Protein AF-A0A661IT22-F1 (afdb_monomer_lite)

Foldseek 3Di:
DVVVVVVVVLLVVLLLVLLLLQQLDPDWQQALLLSFLLLVVLVVVDVVSVVRFQFDAEQQFTDDPSSSCCQVVPPQWDADPRTIHGDPVSNVSNVVCCVVCVPPPVVVVSSVSSVVSCVQRSPDDSLLSSLVRCVVPVNNCPHHPCNVVSLVCQLVSLVVCVVSVNDDPVRSVVSVVD

Radius of gyration: 17.06 Å; chains: 1; bounding box: 48×32×45 Å

Sequence (178 aa):
MIAQSSLEEHIEIIERYIALLLGVEDRSIPSVYHVEKELFILSKANPNVARVLHFVPHSYGAYSDVVRNIVYDSDYVDIRNGRITLNAKGKRKFKELVKKYGDDPRFKQFLATLKMVRKIYDKLSRDELLFLMYITYPEYRENSTYYEKLIKRKKELAQSLLRKGLITKKRYEEIVKE

Structure (mmCIF, N/CA/C/O backbone):
data_AF-A0A661IT22-F1
#
_entry.id   AF-A0A661IT22-F1
#
loop_
_atom_site.group_PDB
_atom_site.id
_atom_site.type_symbol
_atom_site.label_atom_id
_atom_site.label_alt_id
_atom_site.label_comp_id
_atom_site.label_asym_id
_atom_site.label_entity_id
_atom_site.label_seq_id
_atom_site.pdbx_PDB_ins_code
_atom_site.Cartn_x
_atom_site.Cartn_y
_atom_site.Cartn_z
_atom_site.occupancy
_atom_site.B_iso_or_equiv
_atom_site.auth_seq_id
_atom_site.auth_comp_id
_atom_site.auth_asym_id
_atom_site.auth_atom_id
_atom_site.pdbx_PDB_model_num
ATOM 1 N N . MET A 1 1 ? 29.682 16.905 -5.513 1.00 50.16 1 MET A N 1
ATOM 2 C CA . MET A 1 1 ? 29.245 15.986 -6.591 1.00 50.16 1 MET A CA 1
ATOM 3 C C . MET A 1 1 ? 28.882 14.585 -6.090 1.00 50.16 1 MET A C 1
ATOM 5 O O . MET A 1 1 ? 27.915 14.050 -6.598 1.00 50.16 1 MET A O 1
ATOM 9 N N . ILE A 1 2 ? 29.548 14.018 -5.069 1.00 49.84 2 ILE A N 1
ATOM 10 C CA . ILE A 1 2 ? 29.259 12.652 -4.557 1.00 49.84 2 ILE A CA 1
ATOM 11 C C . ILE A 1 2 ? 27.862 12.512 -3.904 1.00 49.84 2 ILE A C 1
ATOM 13 O O . ILE A 1 2 ? 27.207 11.492 -4.067 1.00 49.84 2 ILE A O 1
ATOM 17 N N . ALA A 1 3 ? 27.371 13.541 -3.203 1.00 58.84 3 ALA A N 1
ATOM 18 C CA . ALA A 1 3 ? 26.059 13.490 -2.536 1.00 58.84 3 ALA A CA 1
ATOM 19 C C . ALA A 1 3 ? 24.860 13.609 -3.499 1.00 58.84 3 ALA A C 1
ATOM 21 O O . ALA A 1 3 ? 23.747 13.213 -3.163 1.00 58.84 3 ALA A O 1
ATOM 22 N N . GLN A 1 4 ? 25.080 14.174 -4.689 1.00 59.66 4 GLN A N 1
ATOM 23 C CA . GLN A 1 4 ? 24.019 14.405 -5.669 1.00 59.66 4 GLN A CA 1
ATOM 24 C C . GLN A 1 4 ? 23.744 13.134 -6.481 1.00 59.66 4 GLN A C 1
ATOM 26 O O . GLN A 1 4 ? 22.588 12.759 -6.643 1.00 59.66 4 GLN A O 1
ATOM 31 N N . SER A 1 5 ? 24.798 12.402 -6.866 1.00 64.06 5 SER A N 1
ATOM 32 C CA . SER A 1 5 ? 24.665 11.104 -7.536 1.00 64.06 5 SER A CA 1
ATOM 33 C C . SER A 1 5 ? 23.991 10.054 -6.646 1.00 64.06 5 SER A C 1
ATOM 35 O O . SER A 1 5 ? 23.154 9.300 -7.127 1.00 64.06 5 SER A O 1
ATOM 37 N N . SER A 1 6 ? 24.273 10.037 -5.336 1.00 80.19 6 SER A N 1
ATOM 38 C CA . SER A 1 6 ? 23.620 9.091 -4.418 1.00 80.19 6 SER A CA 1
ATOM 39 C C . SER A 1 6 ? 22.135 9.396 -4.195 1.00 80.19 6 SER A C 1
ATOM 41 O O . SER A 1 6 ? 21.351 8.479 -3.959 1.00 80.19 6 SER A O 1
ATOM 43 N N . LEU A 1 7 ? 21.733 10.672 -4.264 1.00 81.69 7 LEU A N 1
ATOM 44 C CA . LEU A 1 7 ? 20.328 11.072 -4.162 1.00 81.69 7 LEU A CA 1
ATOM 45 C C . LEU A 1 7 ? 19.544 10.708 -5.429 1.00 81.69 7 LEU A C 1
ATOM 47 O O . LEU A 1 7 ? 18.449 10.162 -5.327 1.00 81.69 7 LEU A O 1
ATOM 51 N N . GLU A 1 8 ? 20.109 10.968 -6.609 1.00 85.44 8 GLU A N 1
ATOM 52 C CA . GLU A 1 8 ? 19.500 10.601 -7.894 1.00 85.44 8 GLU A CA 1
ATOM 53 C C . GLU A 1 8 ? 19.313 9.082 -8.011 1.00 85.44 8 GLU A C 1
ATOM 55 O O . GLU A 1 8 ? 18.226 8.618 -8.357 1.00 85.44 8 GLU A O 1
ATOM 60 N N . GLU A 1 9 ? 20.325 8.298 -7.627 1.00 87.31 9 GLU A N 1
ATOM 61 C CA . GLU A 1 9 ? 20.223 6.836 -7.560 1.00 87.31 9 GLU A CA 1
ATOM 62 C C . GLU A 1 9 ? 19.113 6.382 -6.605 1.00 87.31 9 GLU A C 1
ATOM 64 O O . GLU A 1 9 ? 18.346 5.469 -6.918 1.00 87.31 9 GLU A O 1
ATOM 69 N N . HIS A 1 10 ? 18.997 7.029 -5.443 1.00 88.56 10 HIS A N 1
ATOM 70 C CA . HIS A 1 10 ? 17.965 6.705 -4.466 1.00 88.56 10 HIS A CA 1
ATOM 71 C C . HIS A 1 10 ? 16.555 6.986 -5.005 1.00 88.56 10 HIS A C 1
ATOM 73 O O . HIS A 1 10 ? 15.684 6.117 -4.918 1.00 88.56 10 HIS A O 1
ATOM 79 N N . ILE A 1 11 ? 16.342 8.153 -5.622 1.00 90.88 11 ILE A N 1
ATOM 80 C CA . ILE A 1 11 ? 15.075 8.518 -6.272 1.00 90.88 11 ILE A CA 1
ATOM 81 C C . ILE A 1 11 ? 14.729 7.500 -7.361 1.00 90.88 11 ILE A C 1
ATOM 83 O O . ILE A 1 11 ? 13.609 6.985 -7.377 1.00 90.88 11 ILE A O 1
ATOM 87 N N . GLU A 1 12 ? 15.693 7.126 -8.208 1.00 92.06 12 GLU A N 1
ATOM 88 C CA . GLU A 1 12 ? 15.443 6.177 -9.294 1.00 92.06 12 GLU A CA 1
ATOM 89 C C . GLU A 1 12 ? 15.002 4.801 -8.763 1.00 92.06 12 GLU A C 1
ATOM 91 O O . GLU A 1 12 ? 14.155 4.127 -9.358 1.00 92.06 12 GLU A O 1
ATOM 96 N N . ILE A 1 13 ? 15.543 4.358 -7.624 1.00 94.00 13 ILE A N 1
ATOM 97 C CA . ILE A 1 13 ? 15.119 3.105 -6.990 1.00 94.00 13 ILE A CA 1
ATOM 98 C C . ILE A 1 13 ? 13.664 3.205 -6.507 1.00 94.00 13 ILE A C 1
ATOM 100 O O . ILE A 1 13 ? 12.888 2.267 -6.715 1.00 94.00 13 ILE A O 1
ATOM 104 N N . ILE A 1 14 ? 13.267 4.325 -5.901 1.00 94.75 14 ILE A N 1
ATOM 105 C CA . ILE A 1 14 ? 11.888 4.534 -5.435 1.00 94.75 14 ILE A CA 1
ATOM 106 C C . ILE A 1 14 ? 10.917 4.597 -6.618 1.00 94.75 14 ILE A C 1
ATOM 108 O O . ILE A 1 14 ? 9.876 3.935 -6.592 1.00 94.75 14 ILE A O 1
ATOM 112 N N . GLU A 1 15 ? 11.278 5.300 -7.690 1.00 94.88 15 GLU A N 1
ATOM 113 C CA . GLU A 1 15 ? 10.495 5.339 -8.928 1.00 94.88 15 GLU A CA 1
ATOM 114 C C . GLU A 1 15 ? 10.300 3.948 -9.533 1.00 94.88 15 GLU A C 1
ATOM 116 O O . GLU A 1 15 ? 9.200 3.612 -9.978 1.00 94.88 15 GLU A O 1
ATOM 121 N N . ARG A 1 16 ? 11.330 3.090 -9.502 1.00 95.81 16 ARG A N 1
ATOM 122 C CA . ARG A 1 16 ? 11.204 1.690 -9.938 1.00 95.81 16 ARG A CA 1
ATOM 123 C C . ARG A 1 16 ? 10.188 0.932 -9.082 1.00 95.81 16 ARG A C 1
ATOM 125 O O . ARG A 1 16 ? 9.376 0.198 -9.643 1.00 95.81 16 ARG A O 1
ATOM 132 N N . TYR A 1 17 ? 10.178 1.112 -7.759 1.00 96.69 17 TYR A N 1
ATOM 133 C CA . TYR A 1 17 ? 9.163 0.487 -6.900 1.00 96.69 17 TYR A CA 1
ATOM 134 C C . TYR A 1 17 ? 7.750 1.004 -7.189 1.00 96.69 17 TYR A C 1
ATOM 136 O O . TYR A 1 17 ? 6.823 0.198 -7.273 1.00 96.69 17 TYR A O 1
ATOM 144 N N . ILE A 1 18 ? 7.581 2.312 -7.406 1.00 96.62 18 ILE A N 1
ATOM 145 C CA . ILE A 1 18 ? 6.296 2.915 -7.791 1.00 96.62 18 ILE A CA 1
ATOM 146 C C . ILE A 1 18 ? 5.826 2.367 -9.146 1.00 96.62 18 ILE A C 1
ATOM 148 O O . ILE A 1 18 ? 4.665 1.977 -9.284 1.00 96.62 18 ILE A O 1
ATOM 152 N N . ALA A 1 19 ? 6.727 2.263 -10.127 1.00 97.00 19 ALA A N 1
ATOM 153 C CA . ALA A 1 19 ? 6.429 1.701 -11.440 1.00 97.00 19 ALA A CA 1
ATOM 154 C C . ALA A 1 19 ? 6.004 0.230 -11.357 1.00 97.00 19 ALA A C 1
ATOM 156 O O . ALA A 1 19 ? 5.032 -0.172 -11.996 1.00 97.00 19 ALA A O 1
ATOM 157 N N . LEU A 1 20 ? 6.693 -0.575 -10.544 1.00 97.75 20 LEU A N 1
ATOM 158 C CA . LEU A 1 20 ? 6.324 -1.970 -10.309 1.00 97.75 20 LEU A CA 1
ATOM 159 C C . LEU A 1 20 ? 4.966 -2.087 -9.611 1.00 97.75 20 LEU A C 1
ATOM 161 O O . LEU A 1 20 ? 4.131 -2.873 -10.056 1.00 97.75 20 LEU A O 1
ATOM 165 N N . LEU A 1 21 ? 4.719 -1.291 -8.567 1.00 97.94 21 LEU A N 1
ATOM 166 C CA . LEU A 1 21 ? 3.450 -1.296 -7.843 1.00 97.94 21 LEU A CA 1
ATOM 167 C C . LEU A 1 21 ? 2.284 -0.913 -8.762 1.00 97.94 21 LEU A C 1
ATOM 169 O O . LEU A 1 21 ? 1.298 -1.639 -8.842 1.00 97.94 21 LEU A O 1
ATOM 173 N N . LEU A 1 22 ? 2.391 0.195 -9.496 1.00 97.62 22 LEU A N 1
ATOM 174 C CA . LEU A 1 22 ? 1.324 0.633 -10.397 1.00 97.62 22 LEU A CA 1
ATOM 175 C C . LEU A 1 22 ? 1.150 -0.303 -11.603 1.00 97.62 22 LEU A C 1
ATOM 177 O O . LEU A 1 22 ? 0.028 -0.451 -12.077 1.00 97.62 22 LEU A O 1
ATOM 181 N N . GLY A 1 23 ? 2.228 -0.917 -12.099 1.00 97.25 23 GLY A N 1
ATOM 182 C CA . GLY A 1 23 ? 2.222 -1.731 -13.318 1.00 97.25 23 GLY A CA 1
ATOM 183 C C . GLY A 1 23 ? 1.794 -3.189 -13.137 1.00 97.25 23 GLY A C 1
ATOM 184 O O . GLY A 1 23 ? 1.406 -3.828 -14.113 1.00 97.25 23 GLY A O 1
ATOM 185 N N . VAL A 1 24 ? 1.833 -3.729 -11.913 1.00 97.50 24 VAL A N 1
ATOM 186 C CA . VAL A 1 24 ? 1.501 -5.144 -11.650 1.00 97.50 24 VAL A CA 1
ATOM 187 C C . VAL A 1 24 ? 0.010 -5.481 -11.828 1.00 97.50 24 VAL A C 1
ATOM 189 O O . VAL A 1 24 ? -0.354 -6.649 -11.975 1.00 97.50 24 VAL A O 1
ATOM 192 N N . GLU A 1 25 ? -0.854 -4.466 -11.823 1.00 95.62 25 GLU A N 1
ATOM 193 C CA . GLU A 1 25 ? -2.297 -4.572 -12.047 1.00 95.62 25 GLU A CA 1
ATOM 194 C C . GLU A 1 25 ? -2.736 -3.478 -13.026 1.00 95.62 25 GLU A C 1
ATOM 196 O O . GLU A 1 25 ? -2.417 -2.305 -12.830 1.00 95.62 25 GLU A O 1
ATOM 201 N N . ASP A 1 26 ? -3.514 -3.839 -14.051 1.00 88.94 26 ASP A N 1
ATOM 202 C CA . ASP A 1 26 ? -3.986 -2.904 -15.086 1.00 88.94 26 ASP A CA 1
ATOM 203 C C . ASP A 1 26 ? -5.207 -2.098 -14.611 1.00 88.94 26 ASP A C 1
ATOM 205 O O . ASP A 1 26 ? -6.301 -2.144 -15.170 1.00 88.94 26 ASP A O 1
ATOM 209 N N . ARG A 1 27 ? -5.039 -1.397 -13.486 1.00 93.44 27 ARG A N 1
ATOM 210 C CA . ARG A 1 27 ? -6.040 -0.497 -12.906 1.00 93.44 27 ARG A CA 1
ATOM 211 C C . ARG A 1 27 ? -5.378 0.593 -12.075 1.00 93.44 27 ARG A C 1
ATOM 213 O O . ARG A 1 27 ? -4.360 0.379 -11.418 1.00 93.44 27 ARG A O 1
ATOM 220 N N . SER A 1 28 ? -6.011 1.758 -12.024 1.00 96.38 28 SER A N 1
ATOM 221 C CA . SER A 1 28 ? -5.535 2.886 -11.219 1.00 96.38 28 SER A CA 1
ATOM 222 C C . SER A 1 28 ? -5.543 2.584 -9.715 1.00 96.38 28 SER A C 1
ATOM 224 O O . SER A 1 28 ? -6.518 2.002 -9.230 1.00 96.38 28 SER A O 1
ATOM 226 N N . ILE A 1 29 ? -4.544 3.063 -8.974 1.00 97.81 29 ILE A N 1
ATOM 227 C CA . ILE A 1 29 ? -4.581 3.121 -7.504 1.00 97.81 29 ILE A CA 1
ATOM 228 C C . ILE A 1 29 ? -5.528 4.261 -7.078 1.00 97.81 29 ILE A C 1
ATOM 230 O O . ILE A 1 29 ? -5.517 5.317 -7.721 1.00 97.81 29 ILE A O 1
ATOM 234 N N . PRO A 1 30 ? -6.367 4.097 -6.032 1.00 97.44 30 PRO A N 1
ATOM 235 C CA . PRO A 1 30 ? -7.405 5.077 -5.703 1.00 97.44 30 PRO A CA 1
ATOM 236 C C . PRO A 1 30 ? -6.888 6.475 -5.363 1.00 97.44 30 PRO A C 1
ATOM 238 O O . PRO A 1 30 ? -7.604 7.444 -5.601 1.00 97.44 30 PRO A O 1
ATOM 241 N N . SER A 1 31 ? -5.688 6.583 -4.784 1.00 97.00 31 SER A N 1
ATOM 242 C CA . SER A 1 31 ? -5.040 7.866 -4.498 1.00 97.00 31 SER A CA 1
ATOM 243 C C . SER A 1 31 ? -3.554 7.742 -4.184 1.00 97.00 31 SER A C 1
ATOM 245 O O . SER A 1 31 ? -3.085 6.661 -3.838 1.00 97.00 31 SER A O 1
ATOM 247 N N . VAL A 1 32 ? -2.825 8.866 -4.209 1.00 95.69 32 VAL A N 1
ATOM 248 C CA . VAL A 1 32 ? -1.423 8.949 -3.737 1.00 95.69 32 VAL A CA 1
ATOM 249 C C . VAL A 1 32 ? -1.280 8.394 -2.318 1.00 95.69 32 VAL A C 1
ATOM 251 O O . VAL A 1 32 ? -0.299 7.739 -1.987 1.00 95.69 32 VAL A O 1
ATOM 254 N N . TYR A 1 33 ? -2.306 8.596 -1.488 1.00 95.19 33 TYR A N 1
ATOM 255 C CA . TYR A 1 33 ? -2.359 8.031 -0.145 1.00 95.19 33 TYR A CA 1
ATOM 256 C C . TYR A 1 33 ? -2.282 6.496 -0.154 1.00 95.19 33 TYR A C 1
ATOM 258 O O . TYR A 1 33 ? -1.554 5.927 0.647 1.00 95.19 33 TYR A O 1
ATOM 266 N N . HIS A 1 34 ? -2.984 5.826 -1.071 1.00 97.69 34 HIS A N 1
ATOM 267 C CA . HIS A 1 34 ? -2.903 4.369 -1.194 1.00 97.69 34 HIS A CA 1
ATOM 268 C C . HIS A 1 34 ? -1.525 3.930 -1.685 1.00 97.69 34 HIS A C 1
ATOM 270 O O . HIS A 1 34 ? -0.974 3.003 -1.109 1.00 97.69 34 HIS A O 1
ATOM 276 N N . VAL A 1 35 ? -0.928 4.639 -2.653 1.00 97.44 35 VAL A N 1
ATOM 277 C CA . VAL A 1 35 ? 0.443 4.351 -3.118 1.00 97.44 35 VAL A CA 1
ATOM 278 C C . VAL A 1 35 ? 1.423 4.365 -1.943 1.00 97.44 35 VAL A C 1
ATOM 280 O O . VAL A 1 35 ? 2.153 3.401 -1.731 1.00 97.44 35 VAL A O 1
ATOM 283 N N . GLU A 1 36 ? 1.392 5.431 -1.138 1.00 96.81 36 GLU A N 1
ATOM 284 C CA . GLU A 1 36 ? 2.249 5.580 0.041 1.00 96.81 36 GLU A CA 1
ATOM 285 C C . GLU A 1 36 ? 2.051 4.431 1.039 1.00 96.81 36 GLU A C 1
ATOM 287 O O . GLU A 1 36 ? 3.023 3.840 1.510 1.00 96.81 36 GLU A O 1
ATOM 292 N N . LYS A 1 37 ? 0.798 4.079 1.355 1.00 96.38 37 LYS A N 1
ATOM 293 C CA . LYS A 1 37 ? 0.515 3.047 2.363 1.00 96.38 37 LYS A CA 1
ATOM 294 C C . LYS A 1 37 ? 0.800 1.638 1.864 1.00 96.38 37 LYS A C 1
ATOM 296 O O . LYS A 1 37 ? 1.279 0.815 2.635 1.00 96.38 37 LYS A O 1
ATOM 301 N N . GLU A 1 38 ? 0.552 1.354 0.594 1.00 97.38 38 GLU A N 1
ATOM 302 C CA . GLU A 1 38 ? 0.895 0.072 -0.018 1.00 97.38 38 GLU A CA 1
ATOM 303 C C . GLU A 1 38 ? 2.413 -0.139 -0.032 1.00 97.38 38 GLU A C 1
ATOM 305 O O . GLU A 1 38 ? 2.882 -1.213 0.344 1.00 97.38 38 GLU A O 1
ATOM 310 N N . LEU A 1 39 ? 3.191 0.900 -0.351 1.00 97.38 39 LEU A N 1
ATOM 311 C CA . LEU A 1 39 ? 4.653 0.876 -0.246 1.00 97.38 39 LEU A CA 1
ATOM 312 C C . LEU A 1 39 ? 5.149 0.716 1.196 1.00 97.38 39 LEU A C 1
ATOM 314 O O . LEU A 1 39 ? 6.119 -0.003 1.434 1.00 97.38 39 LEU A O 1
ATOM 318 N N . PHE A 1 40 ? 4.464 1.317 2.168 1.00 97.00 40 PHE A N 1
ATOM 319 C CA . PHE A 1 40 ? 4.735 1.075 3.583 1.00 97.00 40 PHE A CA 1
ATOM 320 C C . PHE A 1 40 ? 4.478 -0.386 3.984 1.00 97.00 40 PHE A C 1
ATOM 322 O O . PHE A 1 40 ? 5.309 -1.013 4.634 1.00 97.00 40 PHE A O 1
ATOM 329 N N . ILE A 1 41 ? 3.353 -0.967 3.570 1.00 95.38 41 ILE A N 1
ATOM 330 C CA . ILE A 1 41 ? 3.043 -2.376 3.855 1.00 95.38 41 ILE A CA 1
ATOM 331 C C . ILE A 1 41 ? 4.100 -3.293 3.223 1.00 95.38 41 ILE A C 1
ATOM 333 O O . ILE A 1 41 ? 4.560 -4.248 3.850 1.00 95.38 41 ILE A O 1
ATOM 337 N N . LEU A 1 42 ? 4.545 -2.971 2.006 1.00 95.06 42 LEU A N 1
ATOM 338 C CA . LEU A 1 42 ? 5.635 -3.681 1.339 1.00 95.06 42 LEU A CA 1
ATOM 339 C C . LEU A 1 42 ? 6.960 -3.560 2.092 1.00 95.06 42 LEU A C 1
ATOM 341 O O . LEU A 1 42 ? 7.688 -4.548 2.176 1.00 95.06 42 LEU A O 1
ATOM 345 N N . SER A 1 43 ? 7.268 -2.395 2.665 1.00 95.31 43 SER A N 1
ATOM 346 C CA . SER A 1 43 ? 8.488 -2.207 3.456 1.00 95.31 43 SER A CA 1
ATOM 347 C C . SER A 1 43 ? 8.479 -3.059 4.726 1.00 95.31 43 SER A C 1
ATOM 349 O O . SER 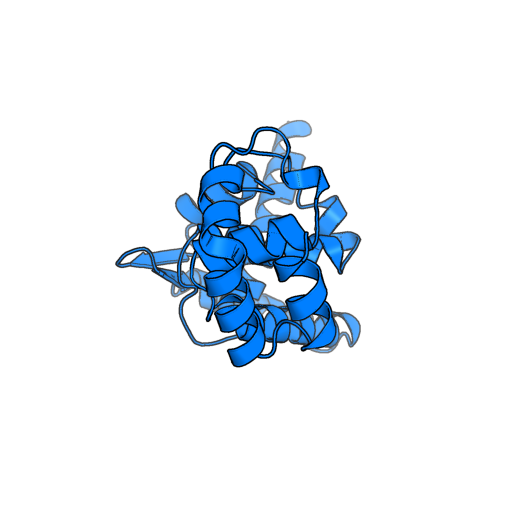A 1 43 ? 9.497 -3.653 5.070 1.00 95.31 43 SER A O 1
ATOM 351 N N . LYS A 1 44 ? 7.315 -3.239 5.362 1.00 93.62 44 LYS A N 1
ATOM 352 C CA . LYS A 1 44 ? 7.160 -4.141 6.516 1.00 93.62 44 LYS A CA 1
ATOM 353 C C . LYS A 1 44 ? 7.320 -5.623 6.156 1.00 93.62 44 LYS A C 1
ATOM 355 O O . LYS A 1 44 ? 7.684 -6.409 7.024 1.00 93.62 44 LYS A O 1
ATOM 360 N N . ALA A 1 45 ? 7.080 -6.004 4.900 1.00 88.81 45 ALA A N 1
ATOM 361 C CA . ALA A 1 45 ? 7.209 -7.383 4.423 1.00 88.81 45 ALA A CA 1
ATOM 362 C C . ALA A 1 45 ? 8.561 -7.695 3.747 1.00 88.81 45 ALA A C 1
ATOM 364 O O . ALA A 1 45 ? 8.897 -8.866 3.572 1.00 88.81 45 ALA A O 1
ATOM 365 N N . ASN A 1 46 ? 9.331 -6.681 3.335 1.00 89.06 46 ASN A N 1
ATOM 366 C CA . ASN A 1 46 ? 10.571 -6.860 2.581 1.00 89.06 46 ASN A CA 1
ATOM 367 C C . ASN A 1 46 ? 11.692 -5.922 3.085 1.00 89.06 46 ASN A C 1
ATOM 369 O O . ASN A 1 46 ? 11.648 -4.718 2.817 1.00 89.06 46 ASN A O 1
ATOM 373 N N . PRO A 1 47 ? 12.756 -6.461 3.717 1.00 89.19 47 PRO A N 1
ATOM 374 C CA . PRO A 1 47 ? 13.874 -5.664 4.231 1.00 89.19 47 PRO A CA 1
ATOM 375 C C . PRO A 1 47 ? 14.594 -4.811 3.177 1.00 89.19 47 PRO A C 1
ATOM 377 O O . PRO A 1 47 ? 15.135 -3.757 3.499 1.00 89.19 47 PRO A O 1
ATOM 380 N N . ASN A 1 48 ? 14.612 -5.229 1.907 1.00 89.00 48 ASN A N 1
ATOM 381 C CA . ASN A 1 48 ? 15.223 -4.437 0.833 1.00 89.00 48 ASN A CA 1
ATOM 382 C C . ASN A 1 48 ? 14.410 -3.180 0.532 1.00 89.00 48 ASN A C 1
ATOM 384 O O . ASN A 1 48 ? 14.985 -2.141 0.228 1.00 89.00 48 ASN A O 1
ATOM 388 N N . VAL A 1 49 ? 13.085 -3.271 0.648 1.00 92.44 49 VAL A N 1
ATOM 389 C CA . VAL A 1 49 ? 12.194 -2.120 0.503 1.00 92.44 49 VAL A CA 1
ATOM 390 C C . VAL A 1 49 ? 12.336 -1.206 1.721 1.00 92.44 49 VAL A C 1
ATOM 392 O O . VAL A 1 49 ? 12.474 -0.002 1.544 1.00 92.44 49 VAL A O 1
ATOM 395 N N . ALA A 1 50 ? 12.403 -1.755 2.940 1.00 91.56 50 ALA A N 1
ATOM 396 C CA . ALA A 1 50 ? 12.603 -0.973 4.170 1.00 91.56 50 ALA A CA 1
ATOM 397 C C . ALA A 1 50 ? 13.921 -0.184 4.214 1.00 91.56 50 ALA A C 1
ATOM 399 O O . ALA A 1 50 ? 13.972 0.883 4.814 1.00 91.56 50 ALA A O 1
ATOM 400 N N . ARG A 1 51 ? 14.983 -0.692 3.575 1.00 90.06 51 ARG A N 1
ATOM 401 C CA . ARG A 1 51 ? 16.272 0.014 3.470 1.00 90.06 51 ARG A CA 1
ATOM 402 C C . ARG A 1 51 ? 16.236 1.233 2.551 1.00 90.06 51 ARG A C 1
ATOM 404 O O . ARG A 1 51 ? 17.134 2.060 2.633 1.00 90.06 51 ARG A O 1
ATOM 411 N N . VAL A 1 52 ? 15.252 1.306 1.660 1.00 91.88 52 VAL A N 1
ATOM 412 C CA . VAL A 1 52 ? 15.115 2.395 0.686 1.00 91.88 52 VAL A CA 1
ATOM 413 C C . VAL A 1 52 ? 13.986 3.337 1.092 1.00 91.88 52 VAL A C 1
ATOM 415 O O . VAL A 1 52 ? 14.122 4.547 0.990 1.00 91.88 52 VAL A O 1
ATOM 418 N N . LEU A 1 53 ? 12.859 2.794 1.551 1.00 93.25 53 LEU A N 1
ATOM 419 C CA . LEU A 1 53 ? 11.673 3.571 1.879 1.00 93.25 53 LEU A CA 1
ATOM 420 C C . LEU A 1 53 ? 11.593 3.834 3.378 1.00 93.25 53 LEU A C 1
ATOM 422 O O . LEU A 1 53 ? 11.267 2.943 4.167 1.00 93.25 53 LEU A O 1
ATOM 426 N N . HIS A 1 54 ? 11.827 5.088 3.750 1.00 91.12 54 HIS A N 1
ATOM 427 C CA . HIS A 1 54 ? 11.705 5.555 5.123 1.00 91.12 54 HIS A CA 1
ATOM 428 C C . HIS A 1 54 ? 10.311 6.127 5.387 1.00 91.12 54 HIS A C 1
ATOM 430 O O . HIS A 1 54 ? 9.802 6.944 4.616 1.00 91.12 54 HIS A O 1
ATOM 436 N N . PHE A 1 55 ? 9.706 5.689 6.495 1.00 94.56 55 PHE A N 1
ATOM 437 C CA . PHE A 1 55 ? 8.392 6.140 6.944 1.00 94.56 55 PHE A CA 1
ATOM 438 C C . PHE A 1 55 ? 8.422 6.535 8.416 1.00 94.56 55 PHE A C 1
ATOM 440 O O . PHE A 1 55 ? 8.911 5.772 9.252 1.00 94.56 55 PHE A O 1
ATOM 447 N N . VAL A 1 56 ? 7.807 7.671 8.732 1.00 91.88 56 VAL A N 1
ATOM 448 C CA . VAL A 1 56 ? 7.706 8.214 10.094 1.00 91.88 56 VAL A CA 1
ATOM 449 C C . VAL A 1 56 ? 6.245 8.291 10.561 1.00 91.88 56 VAL A C 1
ATOM 451 O O . VAL A 1 56 ? 5.343 8.381 9.720 1.00 91.88 56 VAL A O 1
ATOM 454 N N . PRO A 1 57 ? 5.966 8.230 11.876 1.00 90.50 57 PRO A N 1
ATOM 455 C CA . PRO A 1 57 ? 4.651 8.567 12.420 1.00 90.50 57 PRO A CA 1
ATOM 456 C C . PRO A 1 57 ? 4.218 9.984 12.029 1.00 90.50 57 PRO A C 1
ATOM 458 O O . PRO A 1 57 ? 5.014 10.919 12.037 1.00 90.50 57 PRO A O 1
ATOM 461 N N . HIS A 1 58 ? 2.947 10.136 11.661 1.00 88.06 58 HIS A N 1
ATOM 462 C CA . HIS A 1 58 ? 2.356 11.404 11.237 1.00 88.06 58 HIS A CA 1
ATOM 463 C C . HIS A 1 58 ? 0.833 11.365 11.434 1.00 88.06 58 HIS A C 1
ATOM 465 O O . HIS A 1 58 ? 0.244 10.301 11.653 1.00 88.06 58 HIS A O 1
ATOM 471 N N . SER A 1 59 ? 0.155 12.505 11.254 1.00 81.38 59 SER A N 1
ATOM 472 C CA . SER A 1 59 ? -1.289 12.647 11.488 1.00 81.38 59 SER A CA 1
ATOM 473 C C . SER A 1 59 ? -2.176 11.629 10.755 1.00 81.38 59 SER A C 1
ATOM 475 O O . SER A 1 59 ? -3.268 11.321 11.221 1.00 81.38 59 SER A O 1
ATOM 477 N N . TYR A 1 60 ? -1.694 11.072 9.638 1.00 84.31 60 TYR A N 1
ATOM 478 C CA . TYR A 1 60 ? -2.375 10.055 8.826 1.00 84.31 60 TYR A CA 1
ATOM 479 C C . TYR A 1 60 ? -1.595 8.728 8.757 1.00 84.31 60 TYR A C 1
ATOM 481 O O . TYR A 1 60 ? -1.561 8.075 7.704 1.00 84.31 60 TYR A O 1
ATOM 489 N N . GLY A 1 61 ? -0.949 8.346 9.862 1.00 88.88 61 GLY A N 1
ATOM 490 C CA . GLY A 1 61 ? -0.173 7.110 9.980 1.00 88.88 61 GLY A CA 1
ATOM 491 C C . GLY A 1 61 ? 1.189 7.214 9.298 1.00 88.88 61 GLY A C 1
ATOM 492 O O . GLY A 1 61 ? 1.670 8.316 9.054 1.00 88.88 61 GLY A O 1
ATOM 493 N N . ALA A 1 62 ? 1.789 6.069 8.964 1.00 91.50 62 ALA A N 1
ATOM 494 C CA . ALA A 1 62 ? 3.131 5.986 8.381 1.00 91.50 62 ALA A CA 1
ATOM 495 C C . ALA A 1 62 ? 3.291 6.844 7.124 1.00 91.50 62 ALA A C 1
ATOM 497 O O . ALA A 1 62 ? 2.661 6.566 6.106 1.00 91.50 62 ALA A O 1
ATOM 498 N N . TYR A 1 63 ? 4.113 7.880 7.195 1.00 93.31 63 TYR A N 1
ATOM 499 C CA . TYR A 1 63 ? 4.226 8.928 6.188 1.00 93.31 63 TYR A CA 1
ATOM 500 C C . TYR A 1 63 ? 5.623 8.967 5.580 1.00 93.31 63 TYR A C 1
ATOM 502 O O . TYR A 1 63 ? 6.605 8.781 6.296 1.00 93.31 63 TYR A O 1
ATOM 510 N N . SER A 1 64 ? 5.694 9.221 4.275 1.00 94.88 64 SER A N 1
ATOM 511 C CA . SER A 1 64 ? 6.938 9.444 3.542 1.00 94.88 64 SER A CA 1
ATOM 512 C C . SER A 1 64 ? 6.752 10.611 2.573 1.00 94.88 64 SER A C 1
ATOM 514 O O . SER A 1 64 ? 6.043 10.508 1.567 1.00 94.88 64 SER A O 1
ATOM 516 N N . ASP A 1 65 ? 7.401 11.729 2.886 1.00 93.06 65 ASP A N 1
ATOM 517 C CA . ASP A 1 65 ? 7.494 12.902 2.019 1.00 93.06 65 ASP A CA 1
ATOM 518 C C . ASP A 1 65 ? 8.163 12.548 0.690 1.00 93.06 65 ASP A C 1
ATOM 520 O O . ASP A 1 65 ? 7.637 12.893 -0.364 1.00 93.06 65 ASP A O 1
ATOM 524 N N . VAL A 1 66 ? 9.248 11.772 0.731 1.00 93.06 66 VAL A N 1
ATOM 525 C CA . VAL A 1 66 ? 9.984 11.336 -0.463 1.00 93.06 66 VAL A CA 1
ATOM 526 C C . VAL A 1 66 ? 9.078 10.558 -1.416 1.00 93.06 66 VAL A C 1
ATOM 528 O O . VAL A 1 66 ? 8.994 10.897 -2.594 1.00 93.06 66 VAL A O 1
ATOM 531 N N . VAL A 1 67 ? 8.343 9.553 -0.923 1.00 95.31 67 VAL A N 1
ATOM 532 C CA . VAL A 1 67 ? 7.419 8.775 -1.769 1.00 95.31 67 VAL A CA 1
ATOM 533 C C . VAL A 1 67 ? 6.343 9.673 -2.373 1.00 95.31 67 VAL A C 1
ATOM 535 O O . VAL A 1 67 ? 6.042 9.553 -3.558 1.00 95.31 67 VAL A O 1
ATOM 538 N N . ARG A 1 68 ? 5.753 10.573 -1.580 1.00 95.19 68 ARG A N 1
ATOM 539 C CA . ARG A 1 68 ? 4.705 11.478 -2.068 1.00 95.19 68 ARG A CA 1
ATOM 540 C C . ARG A 1 68 ? 5.219 12.430 -3.133 1.00 95.19 68 ARG A C 1
ATOM 542 O O . ARG A 1 68 ? 4.577 12.530 -4.174 1.00 95.19 68 ARG A O 1
ATOM 549 N N . ASN A 1 69 ? 6.345 13.088 -2.878 1.00 94.69 69 ASN A N 1
ATOM 550 C CA . ASN A 1 69 ? 6.945 14.038 -3.808 1.00 94.69 69 ASN A CA 1
ATOM 551 C C . ASN A 1 69 ? 7.284 13.334 -5.119 1.00 94.69 69 ASN A C 1
ATOM 553 O O . ASN A 1 69 ? 6.847 13.780 -6.169 1.00 94.69 69 ASN A O 1
ATOM 557 N N . ILE A 1 70 ? 7.901 12.148 -5.062 1.00 95.06 70 ILE A N 1
ATOM 558 C CA . ILE A 1 70 ? 8.165 11.357 -6.269 1.00 95.06 70 ILE A CA 1
ATOM 559 C C . ILE A 1 70 ? 6.863 11.016 -7.005 1.00 95.06 70 ILE A C 1
ATOM 561 O O . ILE A 1 70 ? 6.806 11.157 -8.215 1.00 95.06 70 ILE A O 1
ATOM 565 N N . VAL A 1 71 ? 5.785 10.609 -6.329 1.00 96.12 71 VAL A N 1
ATOM 566 C CA . VAL A 1 71 ? 4.514 10.325 -7.028 1.00 96.12 71 VAL A CA 1
ATOM 567 C C . VAL A 1 71 ? 3.920 11.573 -7.694 1.00 96.12 71 VAL A C 1
ATOM 569 O O . VAL A 1 71 ? 3.343 11.447 -8.773 1.00 96.12 71 VAL A O 1
ATOM 572 N N . TYR A 1 72 ? 4.016 12.745 -7.061 1.00 95.38 72 TYR A N 1
ATOM 573 C CA . TYR A 1 72 ? 3.490 13.999 -7.611 1.00 95.38 72 TYR A CA 1
ATOM 574 C C . TYR A 1 72 ? 4.354 14.572 -8.740 1.00 95.38 72 TYR A C 1
ATOM 576 O O . TYR A 1 72 ? 3.796 15.116 -9.691 1.00 95.38 72 TYR A O 1
ATOM 584 N N . ASP A 1 73 ? 5.672 14.405 -8.652 1.00 93.69 73 ASP A N 1
ATOM 585 C CA . ASP A 1 73 ? 6.644 15.011 -9.564 1.00 93.69 73 ASP A CA 1
ATOM 586 C C . ASP A 1 73 ? 7.118 14.045 -10.668 1.00 93.69 73 ASP A C 1
ATOM 588 O O . ASP A 1 73 ? 7.774 14.468 -11.620 1.00 93.69 73 ASP A O 1
ATOM 592 N N . SER A 1 74 ? 6.800 12.746 -10.571 1.00 92.06 74 SER A N 1
ATOM 593 C CA . SER A 1 74 ? 7.283 11.734 -11.519 1.00 92.06 74 SER A CA 1
ATOM 594 C C . SER A 1 74 ? 6.690 11.909 -12.913 1.00 92.06 74 SER A C 1
ATOM 596 O O . SER A 1 74 ? 5.475 11.992 -13.108 1.00 92.06 74 SER A O 1
ATOM 598 N N . ASP A 1 75 ? 7.553 11.808 -13.922 1.00 92.50 75 ASP A N 1
ATOM 599 C CA . ASP A 1 75 ? 7.166 11.800 -15.330 1.00 92.50 75 ASP A CA 1
ATOM 600 C C . ASP A 1 75 ? 6.623 10.438 -15.811 1.00 92.50 75 ASP A C 1
ATOM 602 O O . ASP A 1 75 ? 6.282 10.289 -16.990 1.00 92.50 75 ASP A O 1
ATOM 606 N N . TYR A 1 76 ? 6.516 9.446 -14.919 1.00 93.56 76 TYR A N 1
ATOM 607 C CA . TYR A 1 76 ? 5.973 8.110 -15.189 1.00 93.56 76 TYR A CA 1
ATOM 608 C C . TYR A 1 76 ? 4.499 7.953 -14.807 1.00 93.56 76 TYR A C 1
ATOM 610 O O . TYR A 1 76 ? 3.870 6.953 -15.181 1.00 93.56 76 TYR A O 1
ATOM 618 N N . VAL A 1 77 ? 3.944 8.913 -14.069 1.00 96.00 77 VAL A N 1
ATOM 619 C CA . VAL A 1 77 ? 2.639 8.805 -13.419 1.00 96.00 77 VAL A CA 1
ATOM 620 C C . VAL A 1 77 ? 1.666 9.845 -13.976 1.00 96.00 77 VAL A C 1
ATOM 622 O O . VAL A 1 77 ? 2.009 11.002 -14.166 1.00 96.00 77 VAL A O 1
ATOM 625 N N . ASP A 1 78 ? 0.426 9.421 -14.213 1.00 96.31 78 ASP A N 1
ATOM 626 C CA . ASP A 1 78 ? -0.713 10.303 -14.471 1.00 96.31 78 ASP A CA 1
ATOM 627 C C . ASP A 1 78 ? -1.633 10.299 -13.243 1.00 96.31 78 ASP A C 1
ATOM 629 O O . ASP A 1 78 ? -2.035 9.230 -12.763 1.00 96.31 78 ASP A O 1
ATOM 633 N N . ILE A 1 79 ? -2.025 11.491 -12.785 1.00 96.31 79 ILE A N 1
ATOM 634 C CA . ILE A 1 79 ? -3.016 11.684 -11.720 1.00 96.31 79 ILE A CA 1
ATOM 635 C C . ILE A 1 79 ? -4.284 12.285 -12.328 1.00 96.31 79 ILE A C 1
ATOM 637 O O . ILE A 1 79 ? -4.290 13.432 -12.769 1.00 96.31 79 ILE A O 1
ATOM 641 N N . ARG A 1 80 ? -5.384 11.523 -12.346 1.00 94.25 80 ARG A N 1
ATOM 642 C CA . ARG A 1 80 ? -6.679 11.971 -12.895 1.00 94.25 80 ARG A CA 1
ATOM 643 C C . ARG A 1 80 ? -7.788 11.734 -11.885 1.00 94.25 80 ARG A C 1
ATOM 645 O O . ARG A 1 80 ? -7.986 10.607 -11.437 1.00 94.25 80 ARG A O 1
ATOM 652 N N . ASN A 1 81 ? -8.509 12.792 -11.508 1.00 92.81 81 ASN A N 1
ATOM 653 C CA . ASN A 1 81 ? -9.548 12.749 -10.467 1.00 92.81 81 ASN A CA 1
ATOM 654 C C . ASN A 1 81 ? -9.048 12.096 -9.162 1.00 92.81 81 ASN A C 1
ATOM 656 O O . ASN A 1 81 ? -9.736 11.288 -8.541 1.00 92.81 81 ASN A O 1
ATOM 660 N N . GLY A 1 82 ? -7.795 12.387 -8.795 1.00 92.19 82 GLY A N 1
ATOM 661 C CA . GLY A 1 82 ? -7.120 11.820 -7.628 1.00 92.19 82 GLY A CA 1
ATOM 662 C C . GLY A 1 82 ? -6.639 10.374 -7.779 1.00 92.19 82 GLY A C 1
ATOM 663 O O . GLY A 1 82 ? -5.926 9.911 -6.896 1.00 92.19 82 GLY A O 1
ATOM 664 N N . ARG A 1 83 ? -6.971 9.670 -8.868 1.00 96.75 83 ARG A N 1
ATOM 665 C CA . ARG A 1 83 ? -6.551 8.285 -9.129 1.00 96.75 83 ARG A CA 1
ATOM 666 C C . ARG A 1 83 ? -5.210 8.250 -9.854 1.00 96.75 83 ARG A C 1
ATOM 668 O O . ARG A 1 83 ? -4.949 9.104 -10.697 1.00 96.75 83 ARG A O 1
ATOM 675 N N . ILE A 1 84 ? -4.390 7.249 -9.537 1.00 97.62 84 ILE A N 1
ATOM 676 C CA . ILE A 1 84 ? -2.981 7.169 -9.947 1.00 97.62 84 ILE A CA 1
ATOM 677 C C . ILE A 1 84 ? -2.782 6.025 -10.938 1.00 97.62 84 ILE A C 1
ATOM 679 O O . ILE A 1 84 ? -3.166 4.889 -10.656 1.00 97.62 84 ILE A O 1
ATOM 683 N N . THR A 1 85 ? -2.177 6.304 -12.089 1.00 97.44 85 THR A N 1
ATOM 684 C CA . THR A 1 85 ? -1.872 5.311 -13.135 1.00 97.44 85 THR A CA 1
ATOM 685 C C . THR A 1 85 ? -0.493 5.539 -13.727 1.00 97.44 85 THR A C 1
ATOM 687 O O . THR A 1 85 ? -0.013 6.665 -13.725 1.00 97.44 85 THR A O 1
ATOM 690 N N . LEU A 1 86 ? 0.115 4.504 -14.313 1.00 97.62 86 LEU A N 1
ATOM 691 C CA . LEU A 1 86 ? 1.267 4.714 -15.191 1.00 97.62 86 LEU A CA 1
ATOM 692 C C . LEU A 1 86 ? 0.834 5.344 -16.511 1.00 97.62 86 LEU A C 1
ATOM 694 O O . LEU A 1 86 ? -0.076 4.841 -17.180 1.00 97.62 86 LEU A O 1
ATOM 698 N N . ASN A 1 87 ? 1.557 6.378 -16.922 1.00 96.44 87 ASN A N 1
ATOM 699 C CA . ASN A 1 87 ? 1.478 6.914 -18.272 1.00 96.44 87 ASN A CA 1
ATOM 700 C C . ASN A 1 87 ? 2.304 6.054 -19.253 1.00 96.44 87 ASN A C 1
ATOM 702 O O . ASN A 1 87 ? 2.807 4.980 -18.912 1.00 96.44 87 ASN A O 1
ATOM 706 N N . ALA A 1 88 ? 2.455 6.501 -20.503 1.00 97.12 88 ALA A N 1
ATOM 707 C CA . ALA A 1 88 ? 3.188 5.744 -21.519 1.00 97.12 88 ALA A CA 1
ATOM 708 C C . ALA A 1 88 ? 4.660 5.477 -21.143 1.00 97.12 88 ALA A C 1
ATOM 710 O O . ALA A 1 88 ? 5.153 4.371 -21.378 1.00 97.12 88 ALA A O 1
ATOM 711 N N . LYS A 1 89 ? 5.356 6.454 -20.543 1.00 96.31 89 LYS A N 1
ATOM 712 C CA . LYS A 1 89 ? 6.742 6.290 -20.082 1.00 96.31 89 LYS A CA 1
ATOM 713 C C . LYS A 1 89 ? 6.812 5.296 -18.924 1.00 96.31 89 LYS A C 1
ATOM 715 O O . LYS A 1 89 ? 7.587 4.345 -18.996 1.00 96.31 89 LYS A O 1
ATOM 720 N N . GLY A 1 90 ? 5.938 5.441 -17.928 1.00 96.75 90 GLY A N 1
ATOM 721 C CA . GLY A 1 90 ? 5.880 4.529 -16.785 1.00 96.75 90 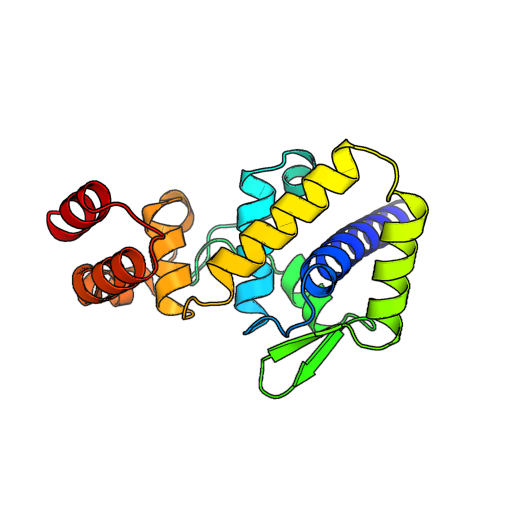GLY A CA 1
ATOM 722 C C . GLY A 1 90 ? 5.587 3.085 -17.192 1.00 96.75 90 GLY A C 1
ATOM 723 O O . GLY A 1 90 ? 6.252 2.154 -16.735 1.00 96.75 90 GLY A O 1
ATOM 724 N N . LYS A 1 91 ? 4.660 2.879 -18.137 1.00 97.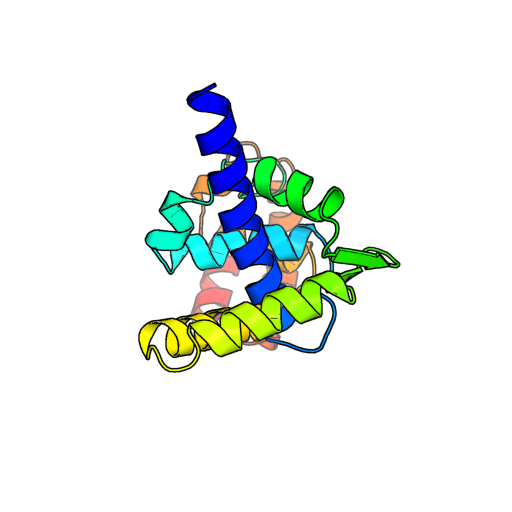75 91 LYS A N 1
ATOM 725 C CA . LYS A 1 91 ? 4.365 1.549 -18.697 1.00 97.75 91 LYS A CA 1
ATOM 726 C C . LYS A 1 91 ? 5.574 0.937 -19.408 1.00 97.75 91 LYS A C 1
ATOM 728 O O . LYS A 1 91 ? 5.765 -0.275 -19.324 1.00 97.75 91 LYS A O 1
ATOM 733 N N . ARG A 1 92 ? 6.393 1.740 -20.102 1.00 97.56 92 ARG A N 1
ATOM 734 C CA . ARG A 1 92 ? 7.655 1.265 -20.698 1.00 97.56 92 ARG A CA 1
ATOM 735 C C . ARG A 1 92 ? 8.657 0.858 -19.621 1.00 97.56 92 ARG A C 1
ATOM 737 O O . ARG A 1 92 ? 9.127 -0.274 -19.671 1.00 97.56 92 ARG A O 1
ATOM 744 N N . LYS A 1 93 ? 8.879 1.699 -18.604 1.00 96.56 93 LYS A N 1
ATOM 745 C CA . LYS A 1 93 ? 9.779 1.386 -17.481 1.00 96.56 93 LYS A CA 1
ATOM 746 C C . LYS A 1 93 ? 9.376 0.091 -16.769 1.00 96.56 93 LYS A C 1
ATOM 748 O O . LYS A 1 93 ? 10.219 -0.766 -16.527 1.00 96.56 93 LYS A O 1
ATOM 753 N N . PHE A 1 94 ? 8.083 -0.101 -16.496 1.00 98.00 94 PHE A N 1
ATOM 754 C CA . PHE A 1 94 ? 7.573 -1.353 -15.930 1.00 98.00 94 PHE A CA 1
ATOM 755 C C . PHE A 1 94 ? 7.917 -2.564 -16.811 1.00 98.00 94 PHE A C 1
ATOM 757 O O . PHE A 1 94 ? 8.486 -3.541 -16.326 1.00 98.00 94 PHE A O 1
ATOM 764 N N . LYS A 1 95 ? 7.624 -2.491 -18.117 1.00 98.19 95 LYS A N 1
ATOM 765 C CA . LYS A 1 95 ? 7.930 -3.570 -19.071 1.00 98.19 95 LYS A CA 1
ATOM 766 C C . LYS A 1 95 ? 9.427 -3.867 -19.153 1.00 98.19 95 LYS A C 1
ATOM 768 O O . LYS A 1 95 ? 9.799 -5.032 -19.240 1.00 98.19 95 LYS A O 1
ATOM 773 N N . GLU A 1 96 ? 10.279 -2.847 -19.106 1.00 97.94 96 GLU A N 1
ATOM 774 C CA . GLU A 1 96 ? 11.737 -3.005 -19.085 1.00 97.94 96 GLU A CA 1
ATOM 775 C C . GLU A 1 96 ? 12.211 -3.747 -17.834 1.00 97.94 96 GLU A C 1
ATOM 777 O O . GLU A 1 96 ? 12.998 -4.685 -17.949 1.00 97.94 96 GLU A O 1
ATOM 782 N N . LEU A 1 97 ? 11.699 -3.384 -16.653 1.00 97.75 97 LEU A N 1
ATOM 783 C CA . LEU A 1 97 ? 12.017 -4.079 -15.402 1.00 97.75 97 LEU A CA 1
ATOM 784 C C . LEU A 1 97 ? 11.576 -5.546 -15.457 1.00 97.75 97 LEU A C 1
ATOM 786 O O . LEU A 1 97 ? 12.358 -6.432 -15.117 1.00 97.75 97 LEU A O 1
ATOM 790 N N . VAL A 1 98 ? 10.361 -5.812 -15.945 1.00 98.00 98 VAL A N 1
ATOM 791 C CA . VAL A 1 98 ? 9.853 -7.181 -16.115 1.00 98.00 98 VAL A CA 1
ATOM 792 C C . VAL A 1 98 ? 10.683 -7.963 -17.128 1.00 98.00 98 VAL A C 1
ATOM 794 O O . VAL A 1 98 ? 11.011 -9.111 -16.870 1.00 98.00 98 VAL A O 1
ATOM 797 N N . LYS A 1 99 ? 11.083 -7.362 -18.251 1.00 98.00 99 LYS A N 1
ATOM 798 C CA . LYS A 1 99 ? 11.948 -8.021 -19.239 1.00 98.00 99 LYS A CA 1
ATOM 799 C C . LYS A 1 99 ? 13.335 -8.328 -18.670 1.00 98.00 99 LYS A C 1
ATOM 801 O O . LYS A 1 99 ? 13.889 -9.379 -18.959 1.00 98.00 99 LYS A O 1
ATOM 806 N N . LYS A 1 100 ? 13.901 -7.410 -17.885 1.00 97.75 100 LYS A N 1
ATOM 807 C CA . LYS A 1 100 ? 15.264 -7.521 -17.349 1.00 97.75 100 LYS A CA 1
ATOM 808 C C . LYS A 1 100 ? 15.380 -8.539 -16.215 1.00 97.75 100 LYS A C 1
ATOM 810 O O . LYS A 1 100 ? 16.384 -9.235 -16.134 1.00 97.75 100 LYS A O 1
ATOM 815 N N . TYR A 1 101 ? 14.384 -8.596 -15.333 1.00 97.25 101 TYR A N 1
ATOM 816 C CA . TYR A 1 101 ? 14.434 -9.401 -14.107 1.00 97.25 101 TYR A CA 1
ATOM 817 C C . TYR A 1 101 ? 13.406 -10.533 -14.082 1.00 97.25 101 TYR A C 1
ATOM 819 O O . TYR A 1 101 ? 13.347 -11.283 -13.113 1.00 97.25 101 TYR A O 1
ATOM 827 N N . GLY A 1 102 ? 12.596 -10.663 -15.133 1.00 95.06 102 GLY A N 1
ATOM 828 C CA . GLY A 1 102 ? 11.452 -11.564 -15.198 1.00 95.06 102 GLY A CA 1
ATOM 829 C C . GLY A 1 102 ? 11.785 -13.026 -14.972 1.00 95.06 102 GLY A C 1
ATOM 830 O O . GLY A 1 102 ? 10.905 -13.737 -14.511 1.00 95.06 102 GLY A O 1
ATOM 831 N N . ASP A 1 103 ? 13.020 -13.459 -15.226 1.00 96.12 103 ASP A N 1
ATOM 832 C CA . ASP A 1 103 ? 13.464 -14.835 -15.000 1.00 96.12 103 ASP A CA 1
ATOM 833 C C . ASP A 1 103 ? 13.981 -15.098 -13.575 1.00 96.12 103 ASP A C 1
ATOM 835 O O . ASP A 1 103 ? 13.996 -16.256 -13.159 1.00 96.12 103 ASP A O 1
ATOM 839 N N . ASP A 1 104 ? 14.318 -14.062 -12.787 1.00 97.69 104 ASP A N 1
ATOM 840 C CA . ASP A 1 104 ? 14.738 -14.221 -11.383 1.00 97.69 104 ASP A CA 1
ATOM 841 C C . ASP A 1 104 ? 13.528 -14.662 -10.527 1.00 97.69 104 ASP A C 1
ATOM 843 O O . ASP A 1 104 ? 12.547 -13.913 -10.401 1.00 97.69 104 ASP A O 1
ATOM 847 N N . PRO A 1 105 ? 13.568 -15.849 -9.886 1.00 97.06 105 PRO A N 1
ATOM 848 C CA . PRO A 1 105 ? 12.482 -16.327 -9.031 1.00 97.06 105 PRO A CA 1
ATOM 849 C C . PRO A 1 105 ? 12.113 -15.356 -7.902 1.00 97.06 105 PRO A C 1
ATOM 851 O O . PRO A 1 105 ? 10.935 -15.217 -7.567 1.00 97.06 105 PRO A O 1
ATOM 854 N N . ARG A 1 106 ? 13.093 -14.635 -7.342 1.00 95.00 106 ARG A N 1
ATOM 855 C CA . ARG A 1 106 ? 12.862 -13.642 -6.281 1.00 95.00 106 ARG A CA 1
ATOM 856 C C . ARG A 1 106 ? 12.115 -12.429 -6.817 1.00 95.00 106 ARG A C 1
ATOM 858 O O . ARG A 1 106 ? 11.256 -11.885 -6.127 1.00 95.00 106 ARG A O 1
ATOM 865 N N . PHE A 1 107 ? 12.399 -12.022 -8.054 1.00 96.12 107 PHE A N 1
ATOM 866 C CA . PHE A 1 107 ? 11.669 -10.940 -8.705 1.00 96.12 107 PHE A CA 1
ATOM 867 C C . PHE A 1 107 ? 10.225 -11.351 -9.022 1.00 96.12 107 PHE A C 1
ATOM 869 O O . PHE A 1 107 ? 9.300 -10.591 -8.736 1.00 96.12 107 PHE A O 1
ATOM 876 N N . LYS A 1 108 ? 10.002 -12.581 -9.511 1.00 97.00 108 LYS A N 1
ATOM 877 C CA . LYS A 1 108 ? 8.644 -13.132 -9.698 1.00 97.00 108 LYS A CA 1
ATOM 878 C C . LYS A 1 108 ? 7.854 -13.143 -8.388 1.00 97.00 108 LYS A C 1
ATOM 880 O O . LYS A 1 108 ? 6.701 -12.710 -8.362 1.00 97.00 108 LYS A O 1
ATOM 885 N N . GLN A 1 109 ? 8.477 -13.592 -7.297 1.00 96.06 109 GLN A N 1
ATOM 886 C CA . GLN A 1 109 ? 7.864 -13.578 -5.968 1.00 96.06 109 GLN A CA 1
ATOM 887 C C . GLN A 1 109 ? 7.544 -12.150 -5.514 1.00 96.06 109 GLN A C 1
ATOM 889 O O . GLN A 1 109 ? 6.449 -11.893 -5.022 1.00 96.06 109 GLN A O 1
ATOM 894 N N . PHE A 1 110 ? 8.458 -11.203 -5.734 1.00 96.25 110 PHE A N 1
ATOM 895 C CA . PHE A 1 110 ? 8.232 -9.801 -5.402 1.00 96.25 110 PHE A CA 1
ATOM 896 C C . PHE A 1 110 ? 7.047 -9.200 -6.176 1.00 96.25 110 PHE A C 1
ATOM 898 O O . PHE A 1 110 ? 6.184 -8.569 -5.566 1.00 96.25 110 PHE A O 1
ATOM 905 N N . LEU A 1 111 ? 6.937 -9.458 -7.485 1.00 96.94 111 LEU A N 1
ATOM 906 C CA . LEU A 1 111 ? 5.765 -9.068 -8.278 1.00 96.94 111 LEU A CA 1
ATOM 907 C C . LEU A 1 111 ? 4.471 -9.689 -7.735 1.00 96.94 111 LEU A C 1
ATOM 909 O O . LEU A 1 111 ? 3.454 -9.004 -7.647 1.00 96.94 111 LEU A O 1
ATOM 913 N N . ALA A 1 112 ? 4.490 -10.961 -7.333 1.00 96.56 112 ALA A N 1
ATOM 914 C CA . ALA A 1 112 ? 3.322 -11.600 -6.729 1.00 96.56 112 ALA A CA 1
ATOM 915 C C . ALA A 1 112 ? 2.904 -10.908 -5.417 1.00 96.56 112 ALA A C 1
ATOM 917 O O . ALA A 1 112 ? 1.711 -10.674 -5.207 1.00 96.56 112 ALA A O 1
ATOM 918 N N . THR A 1 113 ? 3.866 -10.506 -4.581 1.00 96.69 113 THR A N 1
ATOM 919 C CA . THR A 1 113 ? 3.609 -9.726 -3.361 1.00 96.69 113 THR A CA 1
ATOM 920 C C . THR A 1 113 ? 2.997 -8.362 -3.680 1.00 96.69 113 THR A C 1
ATOM 922 O O . THR A 1 113 ? 1.980 -8.007 -3.087 1.00 96.69 113 THR A O 1
ATOM 925 N N . LEU A 1 114 ? 3.543 -7.619 -4.652 1.00 97.50 114 LEU A N 1
ATOM 926 C CA . LEU A 1 114 ? 2.966 -6.345 -5.107 1.00 97.50 114 LEU A CA 1
ATOM 927 C C . LEU A 1 114 ? 1.514 -6.524 -5.562 1.00 97.50 114 LEU A C 1
ATOM 929 O O . LEU A 1 114 ? 0.626 -5.775 -5.157 1.00 97.50 114 LEU A O 1
ATOM 933 N N . LYS A 1 115 ? 1.258 -7.565 -6.359 1.00 97.56 115 LYS A N 1
ATOM 934 C CA . LYS A 1 115 ? -0.079 -7.906 -6.847 1.00 97.56 115 LYS A CA 1
ATOM 935 C C . LYS A 1 115 ? -1.049 -8.196 -5.704 1.00 97.56 115 LYS A C 1
ATOM 937 O O . LYS A 1 115 ? -2.189 -7.736 -5.718 1.00 97.56 115 LYS A O 1
ATOM 942 N N . MET A 1 116 ? -0.603 -8.958 -4.706 1.00 96.19 116 MET A N 1
ATOM 943 C CA . MET A 1 116 ? -1.394 -9.270 -3.518 1.00 96.19 116 MET A CA 1
ATOM 944 C C . MET A 1 116 ? -1.734 -8.004 -2.726 1.00 96.19 116 MET A C 1
ATOM 946 O O . MET A 1 116 ? -2.900 -7.806 -2.387 1.00 96.19 116 MET A O 1
ATOM 950 N N . VAL A 1 117 ? -0.752 -7.127 -2.497 1.00 96.25 117 VAL A N 1
ATOM 951 C CA . VAL A 1 117 ? -0.950 -5.828 -1.837 1.00 96.25 117 VAL A CA 1
ATOM 952 C C . VAL A 1 117 ? -2.011 -5.016 -2.585 1.00 96.25 117 VAL A C 1
ATOM 954 O O . VAL A 1 117 ? -3.048 -4.690 -2.007 1.00 96.25 117 VAL A O 1
ATOM 957 N N . ARG A 1 118 ? -1.860 -4.816 -3.896 1.00 96.88 118 ARG A N 1
ATOM 958 C CA . ARG A 1 118 ? -2.846 -4.090 -4.716 1.00 96.88 118 ARG A CA 1
ATOM 959 C C . ARG A 1 118 ? -4.254 -4.668 -4.613 1.00 96.88 118 ARG A C 1
ATOM 961 O O . ARG A 1 118 ? -5.227 -3.949 -4.394 1.00 96.88 118 ARG A O 1
ATOM 968 N N . LYS A 1 119 ? -4.396 -5.992 -4.698 1.00 95.00 119 LYS A N 1
ATOM 969 C CA . LYS A 1 119 ? -5.702 -6.663 -4.568 1.00 95.00 119 LYS A CA 1
ATOM 970 C C . LYS A 1 119 ? -6.366 -6.442 -3.208 1.00 95.00 119 LYS A C 1
ATOM 972 O O . LYS A 1 119 ? -7.595 -6.371 -3.141 1.00 95.00 119 LYS A O 1
ATOM 977 N N . ILE A 1 120 ? -5.573 -6.355 -2.145 1.00 94.12 120 ILE A N 1
ATOM 978 C CA . ILE A 1 120 ? -6.053 -6.200 -0.771 1.00 94.12 120 ILE A CA 1
ATOM 979 C C . ILE A 1 120 ? -6.409 -4.745 -0.465 1.00 94.12 120 ILE A C 1
ATOM 981 O O . ILE A 1 120 ? -7.488 -4.502 0.079 1.00 94.12 120 ILE A O 1
ATOM 985 N N . TYR A 1 121 ? -5.530 -3.801 -0.803 1.00 96.06 121 TYR A N 1
ATOM 986 C CA . TYR A 1 121 ? -5.588 -2.437 -0.276 1.00 96.06 121 TYR A CA 1
ATOM 987 C C . TYR A 1 121 ? -6.264 -1.433 -1.222 1.00 96.06 121 TYR A C 1
ATOM 989 O O . TYR A 1 121 ? -6.926 -0.526 -0.724 1.00 96.06 121 TYR A O 1
ATOM 997 N N . ASP A 1 122 ? -6.271 -1.654 -2.546 1.00 96.00 122 ASP A N 1
ATOM 998 C CA . ASP A 1 122 ? -6.976 -0.776 -3.508 1.00 96.00 122 ASP A CA 1
ATOM 999 C C . ASP A 1 122 ? -8.484 -0.638 -3.216 1.00 96.00 122 ASP A C 1
ATOM 1001 O O . ASP A 1 122 ? -9.131 0.325 -3.626 1.00 96.00 122 ASP A O 1
ATOM 1005 N N . LYS A 1 123 ? -9.088 -1.655 -2.588 1.00 94.88 123 LYS A N 1
ATOM 1006 C CA . LYS A 1 123 ? -10.533 -1.709 -2.300 1.00 94.88 123 LYS A CA 1
ATOM 1007 C C . LYS A 1 123 ? -10.911 -1.039 -0.978 1.00 94.88 123 LYS A C 1
ATOM 1009 O O . LYS A 1 123 ? -12.092 -1.044 -0.610 1.00 94.88 123 LYS A O 1
ATOM 1014 N N . LEU A 1 124 ? -9.933 -0.563 -0.213 1.00 97.00 124 LEU A N 1
ATOM 1015 C CA . LEU A 1 124 ? -10.180 0.113 1.051 1.00 97.00 124 LEU A CA 1
ATOM 1016 C C . LEU A 1 124 ? -10.478 1.589 0.799 1.00 97.00 124 LEU A C 1
ATOM 1018 O O . LEU A 1 124 ? -9.942 2.214 -0.108 1.00 97.00 124 LEU A O 1
ATOM 1022 N N . SER A 1 125 ? -11.368 2.160 1.601 1.00 96.12 125 SER A N 1
ATOM 1023 C CA . SER A 1 125 ? -11.454 3.607 1.730 1.00 96.12 125 SER A CA 1
ATOM 1024 C C . SER A 1 125 ? -10.227 4.123 2.487 1.00 96.12 125 SER A C 1
ATOM 1026 O O . SER A 1 125 ? -9.534 3.367 3.172 1.00 96.12 125 SER A O 1
ATOM 1028 N N . ARG A 1 126 ? -9.977 5.435 2.423 1.00 94.69 126 ARG A N 1
ATOM 1029 C CA . ARG A 1 126 ? -8.878 6.050 3.188 1.00 94.69 126 ARG A CA 1
ATOM 1030 C C . ARG A 1 126 ? -9.016 5.785 4.690 1.00 94.69 126 ARG A C 1
ATOM 1032 O O . ARG A 1 126 ? -8.018 5.473 5.329 1.00 94.69 126 ARG A O 1
ATOM 1039 N N . ASP A 1 127 ? -10.236 5.852 5.222 1.00 95.44 127 ASP A N 1
ATOM 1040 C CA . ASP A 1 127 ? -10.516 5.598 6.639 1.00 95.44 127 ASP A CA 1
ATOM 1041 C C . ASP A 1 127 ? -10.292 4.127 7.010 1.00 95.44 127 ASP A C 1
ATOM 1043 O O . ASP A 1 127 ? -9.697 3.847 8.044 1.00 95.44 127 ASP A O 1
ATOM 1047 N N . GLU A 1 128 ? -10.725 3.180 6.169 1.00 96.81 128 GLU A N 1
ATOM 1048 C CA . GLU A 1 128 ? -10.502 1.746 6.406 1.00 96.81 128 GLU A CA 1
ATOM 1049 C C . GLU A 1 128 ? -9.018 1.387 6.358 1.00 96.81 128 GLU A C 1
ATOM 1051 O O . GLU A 1 128 ? -8.542 0.643 7.213 1.00 96.81 128 GLU A O 1
ATOM 1056 N N . LEU A 1 129 ? -8.291 1.917 5.372 1.00 95.69 129 LEU A N 1
ATOM 1057 C CA . LEU A 1 129 ? -6.855 1.708 5.233 1.00 95.69 129 LEU A CA 1
ATOM 1058 C C . LEU A 1 129 ? -6.109 2.278 6.439 1.00 95.69 129 LEU A C 1
ATOM 1060 O O . LEU A 1 129 ? -5.282 1.591 7.033 1.00 95.69 129 LEU A O 1
ATOM 1064 N N . LEU A 1 130 ? -6.443 3.507 6.838 1.00 94.25 130 LEU A N 1
ATOM 1065 C CA . LEU A 1 130 ? -5.804 4.158 7.972 1.00 94.25 130 LEU A CA 1
ATOM 1066 C C . LEU A 1 130 ? -6.125 3.452 9.295 1.00 94.25 130 LEU A C 1
ATOM 1068 O O . LEU A 1 130 ? -5.238 3.233 10.118 1.00 94.25 130 LEU A O 1
ATOM 1072 N N . PHE A 1 131 ? -7.378 3.041 9.479 1.00 95.12 131 PHE A N 1
ATOM 1073 C CA . PHE A 1 131 ? -7.792 2.262 10.638 1.00 95.12 131 PHE A CA 1
ATOM 1074 C C . PHE A 1 131 ? -7.046 0.930 10.712 1.00 95.12 131 PHE A C 1
ATOM 1076 O O . PHE A 1 131 ? -6.488 0.607 11.759 1.00 95.12 131 PHE A O 1
ATOM 1083 N N . LEU A 1 132 ? -6.970 0.198 9.593 1.00 94.38 132 LEU A N 1
ATOM 1084 C CA . LEU A 1 132 ? -6.224 -1.054 9.495 1.00 94.38 132 LEU A CA 1
ATOM 1085 C C . LEU A 1 132 ? -4.744 -0.854 9.848 1.00 94.38 132 LEU A C 1
ATOM 1087 O O . LEU A 1 132 ? -4.174 -1.663 10.578 1.00 94.38 132 LEU A O 1
ATOM 1091 N N . MET A 1 133 ? -4.132 0.239 9.391 1.00 92.38 133 MET A N 1
ATOM 1092 C CA . MET A 1 133 ? -2.763 0.582 9.769 1.00 92.38 133 MET A CA 1
ATOM 1093 C C . MET A 1 133 ? -2.626 0.812 11.273 1.00 92.38 133 MET A C 1
ATOM 1095 O O . MET A 1 133 ? -1.738 0.225 11.876 1.00 92.38 133 MET A O 1
ATOM 1099 N N . TYR A 1 134 ? -3.510 1.589 11.902 1.00 92.50 134 TYR A N 1
ATOM 1100 C CA . TYR A 1 134 ? -3.418 1.862 13.339 1.00 92.50 134 TYR A CA 1
ATOM 1101 C C . TYR A 1 134 ? -3.599 0.622 14.212 1.00 92.50 134 TYR A C 1
ATOM 1103 O O . TYR A 1 134 ? -2.939 0.506 15.245 1.00 92.50 134 TYR A O 1
ATOM 1111 N N . ILE A 1 135 ? -4.466 -0.316 13.832 1.00 91.88 135 ILE A N 1
ATOM 1112 C CA . ILE A 1 135 ? -4.644 -1.563 14.594 1.00 91.88 135 ILE A CA 1
ATOM 1113 C C . ILE A 1 135 ? -3.530 -2.587 14.341 1.00 91.88 135 ILE A C 1
ATOM 1115 O O . ILE A 1 135 ? -3.398 -3.522 15.126 1.00 91.88 135 ILE A O 1
ATOM 1119 N N . THR A 1 136 ? -2.765 -2.441 13.254 1.00 91.94 136 THR A N 1
ATOM 1120 C CA . THR A 1 136 ? -1.686 -3.372 12.877 1.00 91.94 136 THR A CA 1
ATOM 1121 C C . THR A 1 136 ? -0.314 -2.863 13.314 1.00 91.94 136 THR A C 1
ATOM 1123 O O . THR A 1 136 ? 0.514 -3.652 13.751 1.00 91.94 136 THR A O 1
ATOM 1126 N N . TYR A 1 137 ? -0.099 -1.548 13.244 1.00 92.50 137 TYR A N 1
ATOM 1127 C CA . TYR A 1 137 ? 1.149 -0.866 13.581 1.00 92.50 137 TYR A CA 1
ATOM 1128 C C . TYR A 1 137 ? 0.864 0.288 14.559 1.00 92.50 137 TYR A C 1
ATOM 1130 O O . TYR A 1 137 ? 0.783 1.456 14.148 1.00 92.50 137 TYR A O 1
ATOM 1138 N N . PRO A 1 138 ? 0.625 -0.020 15.850 1.00 90.88 138 PRO A N 1
ATOM 1139 C CA . PRO A 1 138 ? 0.267 0.974 16.857 1.00 90.88 138 PRO A CA 1
ATOM 1140 C C . PRO A 1 138 ? 1.291 2.101 17.014 1.00 90.88 138 PRO A C 1
ATOM 1142 O O . PRO A 1 138 ? 0.907 3.209 17.378 1.00 90.88 138 PRO A O 1
ATOM 1145 N N . GLU A 1 139 ? 2.560 1.855 16.684 1.00 90.69 139 GLU A N 1
ATOM 1146 C CA . GLU A 1 139 ? 3.633 2.848 16.734 1.00 90.69 139 GLU A CA 1
ATOM 1147 C C . GLU A 1 139 ? 3.391 4.043 15.794 1.00 90.69 139 GLU A C 1
ATOM 1149 O O . GLU A 1 139 ? 3.866 5.142 16.047 1.00 90.69 139 GLU A O 1
ATOM 1154 N N . TYR A 1 140 ? 2.572 3.883 14.748 1.00 90.31 140 TYR A N 1
ATOM 1155 C CA . TYR A 1 140 ? 2.217 4.983 13.842 1.00 90.31 140 TYR A CA 1
ATOM 1156 C C . TYR A 1 140 ? 0.977 5.771 14.281 1.00 90.31 140 TYR A C 1
ATOM 1158 O O . TYR A 1 140 ? 0.529 6.644 13.537 1.00 90.31 140 TYR A O 1
ATOM 1166 N N . ARG A 1 141 ? 0.404 5.477 15.458 1.00 87.88 141 ARG A N 1
ATOM 1167 C CA . ARG A 1 141 ? -0.666 6.289 16.071 1.00 87.88 141 ARG A CA 1
ATOM 1168 C C . ARG A 1 141 ? -0.131 7.584 16.671 1.00 87.88 141 ARG A C 1
ATOM 1170 O O . ARG A 1 141 ? -0.902 8.525 16.844 1.00 87.88 141 ARG A O 1
ATOM 1177 N N . GLU A 1 142 ? 1.157 7.620 17.004 1.00 76.25 142 GLU A N 1
ATOM 1178 C CA . GLU A 1 142 ? 1.807 8.789 17.583 1.00 76.25 142 GLU A CA 1
ATOM 1179 C C . GLU A 1 142 ? 1.599 10.013 16.677 1.00 76.25 142 GLU A C 1
ATOM 1181 O O . GLU A 1 142 ? 1.738 9.928 15.454 1.00 76.25 142 GLU A O 1
ATOM 1186 N N . ASN A 1 143 ? 1.203 11.142 17.271 1.00 71.38 143 ASN A N 1
ATOM 1187 C CA . ASN A 1 143 ? 0.866 12.388 16.567 1.00 71.38 143 ASN A CA 1
ATOM 1188 C C . ASN A 1 143 ? -0.350 12.301 15.617 1.00 71.38 143 ASN A C 1
ATOM 1190 O O . ASN A 1 143 ? -0.568 13.192 14.785 1.00 71.38 143 ASN A O 1
ATOM 1194 N N . SER A 1 144 ? -1.174 11.251 15.729 1.00 77.06 144 SER A N 1
ATOM 1195 C CA . SER A 1 144 ? -2.405 11.136 14.951 1.00 77.06 144 SER A CA 1
ATOM 1196 C C . SER A 1 144 ? -3.540 11.989 15.503 1.00 77.06 144 SER A C 1
ATOM 1198 O O . SER A 1 144 ? -4.150 11.665 16.517 1.00 77.06 144 SER A O 1
ATOM 1200 N N . THR A 1 145 ? -3.928 13.010 14.742 1.00 76.62 145 THR A N 1
ATOM 1201 C CA . THR A 1 145 ? -5.180 13.749 14.967 1.00 76.62 145 THR A CA 1
ATOM 1202 C C . THR A 1 145 ? -6.412 13.001 14.442 1.00 76.62 145 THR A C 1
ATOM 1204 O O . THR A 1 145 ? -7.544 13.357 14.759 1.00 76.62 145 THR A O 1
ATOM 1207 N N . TYR A 1 146 ? -6.216 11.949 13.638 1.00 85.31 146 TYR A N 1
ATOM 1208 C CA . TYR A 1 146 ? -7.297 11.182 13.011 1.00 85.31 146 TYR A CA 1
ATOM 1209 C C . TYR A 1 146 ? -7.666 9.905 13.764 1.00 85.31 146 TYR A C 1
ATOM 1211 O O . TYR A 1 146 ? -8.775 9.398 13.580 1.00 85.31 146 TYR A O 1
ATOM 1219 N N . TYR A 1 147 ? -6.784 9.386 14.619 1.00 86.56 147 TYR A N 1
ATOM 1220 C CA . TYR A 1 147 ? -7.027 8.155 15.364 1.00 86.56 147 TYR A CA 1
ATOM 1221 C C . TYR A 1 147 ? -8.301 8.252 16.212 1.00 86.56 147 TYR A C 1
ATOM 1223 O O . TYR A 1 147 ? -9.168 7.383 16.119 1.00 86.56 147 TYR A O 1
ATOM 1231 N N . GLU A 1 148 ? -8.482 9.359 16.937 1.00 86.06 148 GLU A N 1
ATOM 1232 C CA . GLU A 1 148 ? -9.677 9.596 17.756 1.00 86.06 148 GLU A CA 1
ATOM 1233 C C . GLU A 1 148 ? -10.974 9.650 16.936 1.00 86.06 148 GLU A C 1
ATOM 1235 O O . GLU A 1 148 ? -12.038 9.222 17.389 1.00 86.06 148 GLU A O 1
ATOM 1240 N N . LYS A 1 149 ? -10.910 10.151 15.698 1.00 90.62 149 LYS A N 1
ATOM 1241 C CA . LYS A 1 149 ? -12.062 10.156 14.790 1.00 90.62 149 LYS A CA 1
ATOM 1242 C C . LYS A 1 149 ? -12.408 8.738 14.337 1.00 90.62 149 LYS A C 1
ATOM 1244 O O . LYS A 1 149 ? -13.585 8.382 14.278 1.00 90.62 149 LYS A O 1
ATOM 1249 N N . LEU A 1 150 ? -11.399 7.932 14.009 1.00 92.94 150 LEU A N 1
ATOM 1250 C CA . LEU A 1 150 ? -11.599 6.569 13.518 1.00 92.94 150 LEU A CA 1
ATOM 1251 C C . LEU A 1 150 ? -12.038 5.612 14.626 1.00 92.94 150 LEU A C 1
ATOM 1253 O O . LEU A 1 150 ? -12.904 4.773 14.384 1.00 92.94 150 LEU A O 1
ATOM 1257 N N . ILE A 1 151 ? -11.518 5.759 15.848 1.00 90.94 151 ILE A N 1
ATOM 1258 C CA . ILE A 1 151 ? -11.869 4.866 16.960 1.00 90.94 151 ILE A CA 1
ATOM 1259 C C . ILE A 1 151 ? -13.341 5.012 17.370 1.00 90.94 151 ILE A C 1
ATOM 1261 O O . ILE A 1 151 ? -13.994 4.018 17.684 1.00 90.94 151 ILE A O 1
ATOM 1265 N N . LYS A 1 152 ? -13.923 6.214 17.242 1.00 92.56 152 LYS A N 1
ATOM 1266 C CA . LYS A 1 152 ? -15.373 6.440 17.411 1.00 92.56 152 LYS A CA 1
ATOM 1267 C C . LYS A 1 152 ? -16.216 5.640 16.410 1.00 92.56 152 LYS A C 1
ATOM 1269 O O . LYS A 1 152 ? -17.363 5.311 16.691 1.00 92.56 152 LYS A O 1
ATOM 1274 N N . ARG A 1 153 ? -15.636 5.282 15.260 1.00 95.62 153 ARG A N 1
ATOM 1275 C CA . ARG A 1 153 ? -16.241 4.458 14.201 1.00 95.62 153 ARG A CA 1
ATOM 1276 C C . ARG A 1 153 ? -15.662 3.040 14.147 1.00 95.62 153 ARG A C 1
ATOM 1278 O O . ARG A 1 153 ? -15.901 2.325 13.175 1.00 95.62 153 ARG A O 1
ATOM 1285 N N . LYS A 1 154 ? -14.937 2.586 15.182 1.00 95.38 154 LYS A N 1
ATOM 1286 C CA . LYS A 1 154 ? -14.216 1.296 15.170 1.00 95.38 154 LYS A CA 1
ATOM 1287 C C . LYS A 1 154 ? -15.101 0.110 14.803 1.00 95.38 154 LYS A C 1
ATOM 1289 O O . LYS A 1 154 ? -14.685 -0.730 14.017 1.00 95.38 154 LYS A O 1
ATOM 1294 N N . LYS A 1 155 ? -16.344 0.068 15.299 1.00 96.56 155 LYS A N 1
ATOM 1295 C CA . LYS A 1 155 ? -17.292 -1.017 15.005 1.00 96.56 155 LYS A CA 1
ATOM 1296 C C . LYS A 1 155 ? -17.694 -1.045 13.528 1.00 96.56 155 LYS A C 1
ATOM 1298 O O . LYS A 1 155 ? -17.714 -2.115 12.927 1.00 96.56 155 LYS A O 1
ATOM 1303 N N . GLU A 1 156 ? -17.976 0.118 12.942 1.00 97.69 156 GLU A N 1
ATOM 1304 C CA . GLU A 1 156 ? -18.307 0.269 11.518 1.00 97.69 156 GLU A CA 1
ATOM 1305 C C . GLU A 1 156 ? -17.123 -0.158 10.636 1.00 97.69 156 GLU A C 1
ATOM 1307 O O . GLU A 1 156 ? -17.273 -0.995 9.741 1.00 97.69 156 GLU A O 1
ATOM 1312 N N . LEU A 1 157 ? -15.931 0.368 10.931 1.00 97.81 157 LEU A N 1
ATOM 1313 C CA . LEU A 1 157 ? -14.714 0.103 10.164 1.00 97.81 157 LEU A CA 1
ATOM 1314 C C . LEU A 1 157 ? -14.282 -1.364 10.286 1.00 97.81 157 LEU A C 1
ATOM 1316 O O . LEU A 1 157 ? -14.027 -2.010 9.270 1.00 97.81 157 LEU A O 1
ATOM 1320 N N . ALA A 1 158 ? -14.287 -1.933 11.495 1.00 97.50 158 ALA A N 1
ATOM 1321 C CA . ALA A 1 158 ? -13.986 -3.345 11.721 1.00 97.50 158 ALA A CA 1
ATOM 1322 C C . ALA A 1 158 ? -14.997 -4.260 11.018 1.00 97.50 158 ALA A C 1
ATOM 1324 O O . ALA A 1 158 ? -14.600 -5.236 10.383 1.00 97.50 158 ALA A O 1
ATOM 1325 N N . GLN A 1 159 ? -16.295 -3.933 11.058 1.00 98.12 159 GLN A N 1
ATOM 1326 C CA . GLN A 1 159 ? -17.313 -4.700 10.336 1.00 98.12 159 GLN A CA 1
ATOM 1327 C C . GLN A 1 159 ? -17.052 -4.677 8.827 1.00 98.12 159 GLN A C 1
ATOM 1329 O O . GLN A 1 159 ? -17.212 -5.694 8.148 1.00 98.12 159 GLN A O 1
ATOM 1334 N N . SER A 1 160 ? -16.646 -3.527 8.285 1.00 97.94 160 SER A N 1
ATOM 1335 C CA . SER A 1 160 ? -16.321 -3.408 6.867 1.00 97.94 160 SER A CA 1
ATOM 1336 C C . SER A 1 160 ? -15.081 -4.222 6.484 1.00 97.94 160 SER A C 1
ATOM 1338 O O . SER A 1 160 ? -15.126 -4.983 5.514 1.00 97.94 160 SER A O 1
ATOM 1340 N N . LEU A 1 161 ? -14.013 -4.157 7.286 1.00 97.50 161 LEU A N 1
ATOM 1341 C CA . LEU A 1 161 ? -12.805 -4.967 7.094 1.00 97.50 161 LEU A CA 1
ATOM 1342 C C . LEU A 1 161 ? -13.093 -6.474 7.178 1.00 97.50 161 LEU A C 1
ATOM 1344 O O . LEU A 1 161 ? -12.572 -7.234 6.360 1.00 97.50 161 LEU A O 1
ATOM 1348 N N . LEU A 1 162 ? -13.954 -6.900 8.109 1.00 97.38 162 LEU A N 1
ATOM 1349 C CA . LEU A 1 162 ? -14.391 -8.291 8.246 1.00 97.38 162 LEU A CA 1
ATOM 1350 C C . LEU A 1 162 ? -15.152 -8.757 6.999 1.00 97.38 162 LEU A C 1
ATOM 1352 O O . LEU A 1 162 ? -14.805 -9.783 6.420 1.00 97.38 162 LEU A O 1
ATOM 1356 N N . ARG A 1 163 ? -16.141 -7.979 6.529 1.00 97.12 1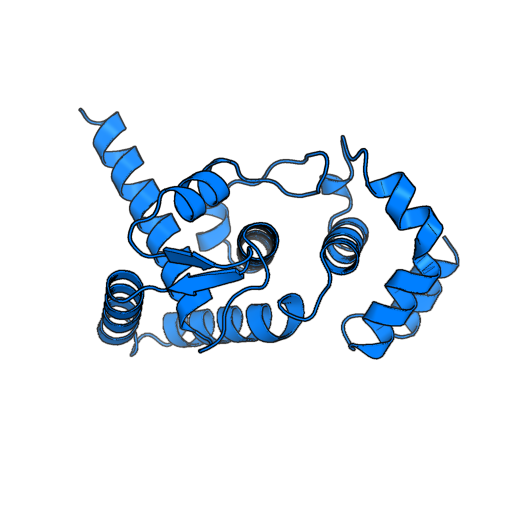63 ARG A N 1
ATOM 1357 C CA . ARG A 1 163 ? -16.890 -8.291 5.292 1.00 97.12 163 ARG A CA 1
ATOM 1358 C C . ARG A 1 163 ? -15.980 -8.390 4.069 1.00 97.12 163 ARG A C 1
ATOM 1360 O O . ARG A 1 163 ? -16.236 -9.190 3.178 1.00 97.12 163 ARG A O 1
ATOM 1367 N N . LYS A 1 164 ? -14.916 -7.584 4.021 1.00 96.06 164 LYS A N 1
ATOM 1368 C CA . LYS A 1 164 ? -13.913 -7.603 2.946 1.00 96.06 164 LYS A CA 1
ATOM 1369 C C . LYS A 1 164 ? -12.839 -8.690 3.128 1.00 96.06 164 LYS A C 1
ATOM 1371 O O . LYS A 1 164 ? -11.951 -8.781 2.273 1.00 96.06 164 LYS A O 1
ATOM 1376 N N . GLY A 1 165 ? -12.905 -9.476 4.205 1.00 94.69 165 GLY A N 1
ATOM 1377 C CA . GLY A 1 165 ? -11.999 -10.584 4.506 1.00 94.69 165 GLY A CA 1
ATOM 1378 C C . GLY A 1 165 ? -10.595 -10.173 4.957 1.00 94.69 165 GLY A C 1
ATOM 1379 O O . GLY A 1 165 ? -9.684 -10.985 4.846 1.00 94.69 165 GLY A O 1
ATOM 1380 N N . LEU A 1 166 ? -10.383 -8.929 5.414 1.00 94.38 166 LEU A N 1
ATOM 1381 C CA . LEU A 1 166 ? -9.049 -8.466 5.842 1.00 94.38 166 LEU A CA 1
ATOM 1382 C C . LEU A 1 166 ? -8.762 -8.733 7.318 1.00 94.38 166 LEU A C 1
ATOM 1384 O O . LEU A 1 166 ? -7.605 -8.713 7.727 1.00 94.38 166 LEU A O 1
ATOM 1388 N N . ILE A 1 167 ? -9.800 -8.972 8.114 1.00 95.19 167 ILE A N 1
ATOM 1389 C CA . ILE A 1 167 ? -9.665 -9.380 9.510 1.00 95.19 167 ILE A CA 1
ATOM 1390 C C . ILE A 1 167 ? -10.544 -10.599 9.773 1.00 95.19 167 ILE A C 1
ATOM 1392 O O . ILE A 1 167 ? -11.570 -10.795 9.123 1.00 95.19 167 ILE A O 1
ATOM 1396 N N . THR A 1 168 ? -10.143 -11.418 10.740 1.00 96.12 168 THR A N 1
ATOM 1397 C CA . THR A 1 168 ? -10.927 -12.572 11.187 1.00 96.12 168 THR A CA 1
ATOM 1398 C C . THR A 1 168 ? -12.061 -12.134 12.115 1.00 96.12 168 THR A C 1
ATOM 14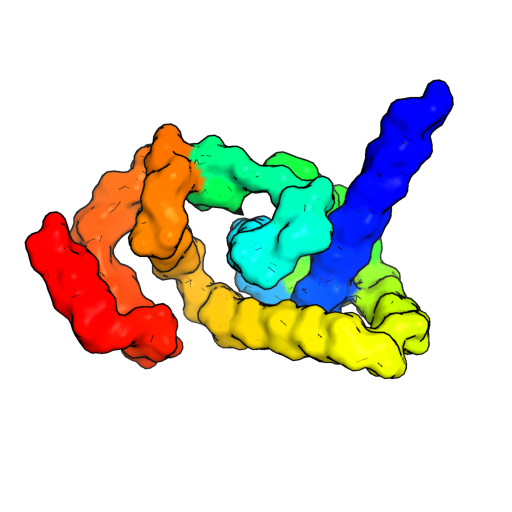00 O O . THR A 1 168 ? -12.025 -11.044 12.689 1.00 96.12 168 THR A O 1
ATOM 1403 N N . LYS A 1 169 ? -13.053 -13.011 12.331 1.00 97.00 169 LYS A N 1
ATOM 1404 C 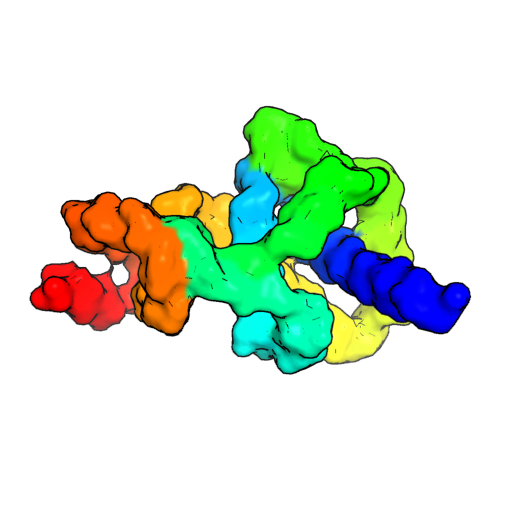CA . LYS A 1 169 ? -14.107 -12.781 13.336 1.00 97.00 169 LYS A CA 1
ATOM 1405 C C . LYS A 1 169 ? -13.516 -12.548 14.733 1.00 97.00 169 LYS A C 1
ATOM 1407 O O . LYS A 1 169 ? -13.929 -11.621 15.417 1.00 97.00 169 LYS A O 1
ATOM 1412 N N . LYS A 1 170 ? -12.495 -13.327 15.112 1.00 96.75 170 LYS A N 1
ATOM 1413 C CA . LYS A 1 170 ? -11.767 -13.142 16.376 1.00 96.75 170 LYS A CA 1
ATOM 1414 C C . LYS A 1 170 ? -11.173 -11.733 16.476 1.00 96.75 170 LYS A C 1
ATOM 1416 O O . LYS A 1 170 ? -11.405 -11.041 17.459 1.00 96.75 170 LYS A O 1
ATOM 1421 N N . ARG A 1 171 ? -10.476 -11.277 15.427 1.00 95.69 171 ARG A N 1
ATOM 1422 C CA . ARG A 1 171 ? -9.875 -9.937 15.402 1.00 95.69 171 ARG A CA 1
ATOM 1423 C C . ARG A 1 171 ? -10.927 -8.825 15.453 1.00 95.69 171 ARG A C 1
ATOM 1425 O O . ARG A 1 171 ? -10.705 -7.809 16.097 1.00 95.69 171 ARG A O 1
ATOM 1432 N N . TYR A 1 172 ? -12.077 -9.016 14.811 1.00 97.50 172 TYR A N 1
ATOM 1433 C CA . TYR A 1 172 ? -13.214 -8.103 14.940 1.00 97.50 172 TYR A CA 1
ATOM 1434 C C . TYR A 1 172 ? -13.698 -7.993 16.393 1.00 97.50 172 TYR A C 1
ATOM 1436 O O . TYR A 1 172 ? -13.889 -6.886 16.890 1.00 97.50 172 TYR A O 1
ATOM 1444 N N . GLU A 1 173 ? -13.872 -9.124 17.080 1.00 96.75 173 GLU A N 1
ATOM 1445 C CA . GLU A 1 173 ? -14.329 -9.145 18.473 1.00 96.75 173 GLU A CA 1
ATOM 1446 C C . GLU A 1 173 ? -13.334 -8.466 19.421 1.00 96.75 173 GLU A C 1
ATOM 1448 O O . GLU A 1 173 ? -13.769 -7.762 20.324 1.00 96.75 173 GLU A O 1
ATOM 1453 N N . GLU A 1 174 ? -12.027 -8.633 19.202 1.00 95.00 174 GLU A N 1
ATOM 1454 C CA . GLU A 1 174 ? -10.977 -7.917 19.946 1.00 95.00 174 GLU A CA 1
ATOM 1455 C C . GLU A 1 174 ? -11.128 -6.395 19.790 1.00 95.00 174 GLU A C 1
ATOM 1457 O O . GLU A 1 174 ? -11.266 -5.680 20.778 1.00 95.00 174 GLU A O 1
ATOM 1462 N N . ILE A 1 175 ? -11.209 -5.912 18.546 1.00 94.31 175 ILE A N 1
ATOM 1463 C CA . ILE A 1 175 ? -11.284 -4.478 18.218 1.00 94.31 175 ILE A CA 1
ATOM 1464 C C . ILE A 1 175 ? -12.531 -3.795 18.797 1.00 94.31 175 ILE A C 1
ATOM 1466 O O . ILE A 1 175 ? -12.506 -2.603 19.093 1.00 94.31 175 ILE A O 1
ATOM 1470 N N . VAL A 1 176 ? -13.656 -4.508 18.873 1.00 93.25 176 VAL A N 1
ATOM 1471 C CA . VAL A 1 176 ? -14.928 -3.933 19.340 1.00 93.25 176 VAL A CA 1
ATOM 1472 C C . VAL A 1 176 ? -15.043 -3.944 20.871 1.00 93.25 176 VAL A C 1
ATOM 1474 O O . VAL A 1 176 ? -15.848 -3.178 21.401 1.00 93.25 176 VAL A O 1
ATOM 1477 N N . LYS A 1 177 ? -14.279 -4.805 21.561 1.00 90.00 177 LYS A N 1
ATOM 1478 C CA . LYS A 1 177 ? -14.290 -4.948 23.028 1.00 90.00 177 LYS A CA 1
ATOM 1479 C C . LYS A 1 177 ? -13.335 -3.990 23.743 1.00 90.00 177 LYS A C 1
ATOM 1481 O O . LYS A 1 177 ? -13.697 -3.517 24.817 1.00 90.00 177 LYS A O 1
ATOM 1486 N N . GLU A 1 178 ? -12.149 -3.738 23.177 1.00 71.31 178 GLU A N 1
ATOM 1487 C CA . GLU A 1 178 ? -11.340 -2.538 23.492 1.00 71.31 178 GLU A CA 1
ATOM 1488 C C . GLU A 1 178 ? -12.168 -1.286 23.222 1.00 71.31 178 GLU A C 1
ATOM 1490 O O . GLU A 1 178 ? -11.990 -0.216 23.843 1.00 71.31 178 GLU A O 1
#

Secondary structure (DSSP, 8-state):
-HHHHHHHHHHHHHHHHHHHHHHSSSS-BS-HHHHHHHHHHHHHH-HHHHTT---B--TTSSB-HHHHHHHHH-TTEEEETTEEEE-HHHHHHHHHHHHHHTT-HHHHHHHHHHHHHHHHHTTS-HHHHHHHHHHH-GGGGTT-SSHHHHHTTHHHHHHHHHHTTSS-HHHHHHHHH-

pLDDT: mean 92.77, std 7.85, range [49.84, 98.19]